Protein AF-H0EZ90-F1 (afdb_monomer_lite)

Radius of gyration: 17.78 Å; chains: 1; bounding box: 48×25×52 Å

Foldseek 3Di:
DDDDDDADAAWDKDADPVFLKIKIKGQDDDPPPPPHGFWIKIWIAGNVRHTPQWIWIDGPQAFIFIGHVNDTDDTPDTDAACDVPCVVVVVHGPVRVVVVDDDDD

Structure (mmCIF, N/CA/C/O backbone):
data_AF-H0EZ90-F1
#
_entry.id   AF-H0EZ90-F1
#
loop_
_atom_site.group_PDB
_atom_site.id
_atom_site.type_symbol
_atom_site.label_atom_id
_atom_site.label_alt_id
_atom_site.label_comp_id
_atom_site.label_asym_id
_atom_site.label_entity_id
_atom_site.label_seq_id
_atom_site.pdbx_PDB_ins_code
_atom_site.Cartn_x
_atom_site.Cartn_y
_atom_site.Cartn_z
_atom_site.occupancy
_atom_site.B_iso_or_equiv
_atom_site.auth_seq_id
_atom_site.auth_comp_id
_atom_site.auth_asym_id
_atom_site.auth_atom_id
_atom_site.pdbx_PDB_model_num
ATOM 1 N N . MET A 1 1 ? 25.915 9.993 -7.543 1.00 64.00 1 MET A N 1
ATOM 2 C CA . MET A 1 1 ? 24.442 10.136 -7.616 1.00 64.00 1 MET A CA 1
ATOM 3 C C . MET A 1 1 ? 23.828 8.811 -7.203 1.00 64.00 1 MET A C 1
ATOM 5 O O . MET A 1 1 ? 24.328 7.795 -7.663 1.00 64.00 1 MET A O 1
ATOM 9 N N . GLY A 1 2 ? 22.842 8.820 -6.302 1.00 85.88 2 GLY A N 1
ATOM 10 C CA . GLY A 1 2 ? 22.162 7.608 -5.824 1.00 85.88 2 GLY A CA 1
ATOM 11 C C . GLY A 1 2 ? 21.016 7.161 -6.737 1.00 85.88 2 GLY A C 1
ATOM 12 O O . GLY A 1 2 ? 20.627 7.890 -7.652 1.00 85.88 2 GLY A O 1
ATOM 13 N N . GLU A 1 3 ? 20.488 5.968 -6.477 1.00 88.44 3 GLU A N 1
ATOM 14 C CA . GLU A 1 3 ? 19.304 5.431 -7.150 1.00 88.44 3 GLU A CA 1
ATOM 15 C C . GLU A 1 3 ? 18.064 6.275 -6.809 1.00 88.44 3 GLU A C 1
ATOM 17 O O . GLU A 1 3 ? 17.824 6.606 -5.647 1.00 88.44 3 GLU A O 1
ATOM 22 N N . LYS A 1 4 ? 17.295 6.671 -7.831 1.00 91.38 4 LYS A N 1
ATOM 23 C CA . LYS A 1 4 ? 16.050 7.427 -7.642 1.00 91.38 4 LYS A CA 1
ATOM 24 C C . LYS A 1 4 ? 14.924 6.462 -7.284 1.00 91.38 4 LYS A C 1
ATOM 26 O O . LYS A 1 4 ? 14.763 5.446 -7.950 1.00 91.38 4 LYS A O 1
ATOM 31 N N . TYR A 1 5 ? 14.105 6.822 -6.304 1.00 92.25 5 TYR A N 1
ATOM 32 C CA . TYR A 1 5 ? 12.916 6.069 -5.915 1.00 92.25 5 TYR A CA 1
ATOM 33 C C . TYR A 1 5 ? 11.769 7.016 -5.552 1.00 92.25 5 TYR A C 1
ATOM 35 O O . TYR A 1 5 ? 11.955 8.230 -5.460 1.00 92.25 5 TYR A O 1
ATOM 43 N N . VAL A 1 6 ? 10.583 6.441 -5.366 1.00 93.94 6 VAL A N 1
ATOM 44 C CA . VAL A 1 6 ? 9.390 7.129 -4.870 1.00 93.94 6 VAL A CA 1
ATOM 45 C C . VAL A 1 6 ? 8.891 6.435 -3.612 1.00 93.94 6 VAL A C 1
ATOM 47 O O . VAL A 1 6 ? 9.022 5.215 -3.484 1.00 93.94 6 VAL A O 1
ATOM 50 N N . GLU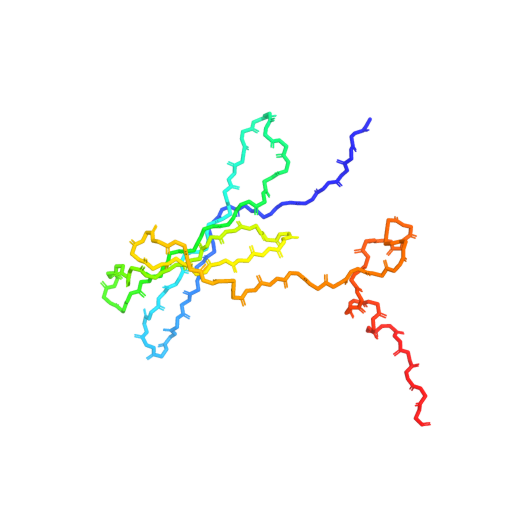 A 1 7 ? 8.309 7.214 -2.710 1.00 94.56 7 GLU A N 1
ATOM 51 C CA . GLU A 1 7 ? 7.575 6.712 -1.556 1.00 94.56 7 GLU A CA 1
ATOM 52 C C . GLU A 1 7 ? 6.369 7.619 -1.261 1.00 94.56 7 GLU A C 1
ATOM 54 O O . GLU A 1 7 ? 6.466 8.841 -1.411 1.00 94.56 7 GLU A O 1
ATOM 59 N N . PRO A 1 8 ? 5.217 7.044 -0.887 1.00 94.88 8 PRO A N 1
ATOM 60 C CA . PRO A 1 8 ? 4.101 7.797 -0.335 1.00 94.88 8 PRO A CA 1
ATOM 61 C C . PRO A 1 8 ? 4.406 8.237 1.104 1.00 94.88 8 PRO A C 1
ATOM 63 O O . PRO A 1 8 ? 5.147 7.573 1.827 1.00 94.88 8 PRO A O 1
ATOM 66 N N . VAL A 1 9 ? 3.804 9.346 1.537 1.00 94.44 9 VAL A N 1
ATOM 67 C CA . VAL A 1 9 ? 3.996 9.896 2.886 1.00 94.44 9 VAL A CA 1
ATOM 68 C C . VAL A 1 9 ? 2.678 10.349 3.503 1.00 94.44 9 VAL A C 1
ATOM 70 O O . VAL A 1 9 ? 1.777 10.814 2.804 1.00 94.44 9 VAL A O 1
ATOM 73 N N . GLY A 1 10 ? 2.603 10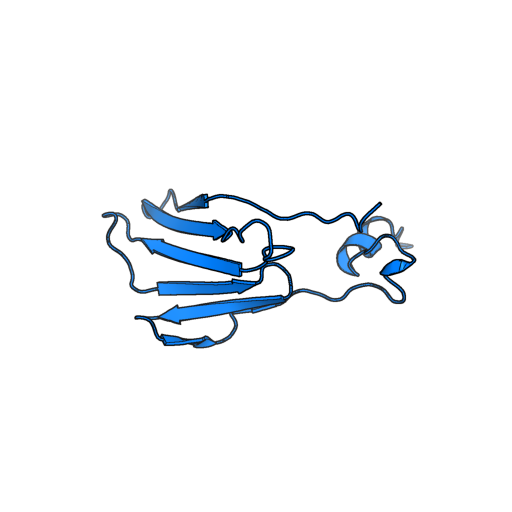.277 4.832 1.00 95.94 10 GLY A N 1
ATOM 74 C CA . GLY A 1 10 ? 1.481 10.801 5.605 1.00 95.94 10 GLY A CA 1
ATOM 75 C C . GLY A 1 10 ? 0.289 9.849 5.650 1.00 95.94 10 GLY A C 1
ATOM 76 O O . GLY A 1 10 ? 0.437 8.634 5.504 1.00 95.94 10 GLY A O 1
ATOM 77 N N . THR A 1 11 ? -0.894 10.419 5.873 1.00 98.12 11 THR A N 1
ATOM 78 C CA . THR A 1 11 ? -2.132 9.664 6.084 1.00 98.12 11 THR A CA 1
ATOM 79 C C . THR A 1 11 ? -3.159 10.013 5.017 1.00 98.12 11 THR A C 1
ATOM 81 O O . THR A 1 11 ? -3.474 11.184 4.804 1.00 98.12 11 THR A O 1
ATOM 84 N N . MET A 1 12 ? -3.719 8.989 4.381 1.00 98.06 12 MET A N 1
ATOM 85 C CA . MET A 1 12 ? -4.871 9.090 3.490 1.00 98.06 12 MET A CA 1
ATOM 86 C C . MET A 1 12 ? -6.118 8.584 4.219 1.00 98.06 12 MET A C 1
ATOM 88 O O . MET A 1 12 ? -6.087 7.522 4.834 1.00 98.06 12 MET A O 1
ATOM 92 N N . VAL A 1 13 ? -7.228 9.319 4.137 1.00 98.19 13 VAL A N 1
ATOM 93 C CA . VAL A 1 13 ? -8.497 8.936 4.775 1.00 98.19 13 VAL A CA 1
ATOM 94 C C . VAL A 1 13 ? -9.506 8.530 3.708 1.00 98.19 13 VAL A C 1
ATOM 96 O O . VAL A 1 13 ? -9.803 9.306 2.803 1.00 98.19 13 VAL A O 1
ATOM 99 N N . ILE A 1 14 ? -10.057 7.326 3.835 1.00 98.31 14 ILE A N 1
ATOM 100 C CA . ILE A 1 14 ? -11.155 6.820 3.007 1.00 98.31 14 ILE A CA 1
ATOM 101 C C . ILE A 1 14 ? -12.432 6.893 3.841 1.00 98.31 14 ILE A C 1
ATOM 103 O O . ILE A 1 14 ? -12.464 6.391 4.962 1.00 98.31 14 ILE A O 1
ATOM 107 N N . THR A 1 15 ? -13.489 7.501 3.303 1.00 98.00 15 THR A N 1
ATOM 108 C CA . THR A 1 15 ? -14.797 7.598 3.971 1.00 98.00 15 THR A CA 1
ATOM 109 C C . THR A 1 15 ? -15.857 6.902 3.131 1.00 98.00 15 THR A C 1
ATOM 111 O O . THR A 1 15 ? -15.946 7.129 1.927 1.00 98.00 15 THR A O 1
ATOM 114 N N . ASN A 1 16 ? -16.677 6.069 3.764 1.00 97.88 16 ASN A N 1
ATOM 115 C CA . ASN A 1 16 ? -17.903 5.556 3.172 1.00 97.88 16 ASN A CA 1
ATOM 116 C C . ASN A 1 16 ? -19.044 6.521 3.512 1.00 97.88 16 ASN A C 1
ATOM 118 O O . ASN A 1 16 ? -19.529 6.533 4.639 1.00 97.88 16 ASN A O 1
ATOM 122 N N . GLU A 1 17 ? -19.484 7.322 2.545 1.00 97.50 17 GLU A N 1
ATOM 123 C CA . GLU A 1 17 ? -20.531 8.331 2.764 1.00 97.50 17 GLU A CA 1
ATOM 124 C C . GLU A 1 17 ? -21.913 7.731 3.053 1.00 97.50 17 GLU A C 1
ATOM 126 O O . GLU A 1 17 ? -22.747 8.379 3.677 1.00 97.50 17 GLU A O 1
ATOM 131 N N . SER A 1 18 ? -22.165 6.487 2.635 1.00 98.19 18 SER A N 1
ATOM 132 C CA . SER A 1 18 ? -23.455 5.825 2.860 1.00 98.19 18 SER A CA 1
ATOM 133 C C . SER A 1 18 ? -23.591 5.262 4.273 1.00 98.19 18 SER A C 1
ATOM 135 O O . SER A 1 18 ? -24.695 5.220 4.808 1.00 98.19 18 SER A O 1
ATOM 137 N N . THR A 1 19 ? -22.490 4.810 4.881 1.00 97.00 19 THR A N 1
ATOM 138 C CA . THR A 1 19 ? -22.507 4.224 6.232 1.00 97.00 19 THR A CA 1
ATOM 139 C C . THR A 1 19 ? -21.909 5.138 7.292 1.00 97.00 19 THR A C 1
ATOM 141 O O . THR A 1 19 ? -22.203 4.956 8.465 1.00 97.00 19 THR A O 1
ATOM 144 N N . GLY A 1 20 ? -21.073 6.105 6.907 1.00 97.06 20 GLY A N 1
ATOM 145 C CA . GLY A 1 20 ? -20.274 6.938 7.808 1.00 97.06 20 GLY A CA 1
ATOM 146 C C . GLY A 1 20 ? -18.962 6.290 8.270 1.00 97.06 20 GLY A C 1
ATOM 147 O O . GLY A 1 20 ? -18.189 6.936 8.976 1.00 97.06 20 GLY A O 1
ATOM 148 N N . GLY A 1 21 ? -18.689 5.039 7.877 1.00 98.06 21 GLY A N 1
ATOM 149 C CA . GLY A 1 21 ? -17.453 4.334 8.226 1.00 98.06 21 GLY A CA 1
ATOM 150 C C . GLY A 1 21 ? -16.211 4.963 7.589 1.00 98.06 21 GLY A C 1
ATOM 151 O O . GLY A 1 21 ? -16.288 5.578 6.521 1.00 98.06 21 GLY A O 1
ATOM 152 N N . LYS A 1 22 ? -15.053 4.805 8.236 1.00 98.31 22 LYS A N 1
ATOM 153 C CA . LYS A 1 22 ? -13.786 5.418 7.805 1.00 98.31 22 LYS A CA 1
ATOM 154 C C . LYS A 1 22 ? -12.630 4.429 7.858 1.00 98.31 22 LYS A C 1
ATOM 156 O O . LYS A 1 22 ? -12.631 3.513 8.675 1.00 98.31 22 LYS A O 1
ATOM 161 N N . ALA A 1 23 ? -11.621 4.651 7.028 1.00 98.50 23 ALA A N 1
ATOM 162 C CA . ALA A 1 23 ? -10.330 3.985 7.115 1.00 98.50 23 ALA A CA 1
ATOM 163 C C . ALA A 1 23 ? -9.207 5.021 7.029 1.00 98.50 23 ALA A C 1
ATOM 165 O O . ALA A 1 23 ? -9.176 5.826 6.097 1.00 98.50 23 ALA A O 1
ATOM 166 N N . ASN A 1 24 ? -8.285 4.986 7.985 1.00 98.50 24 ASN A N 1
ATOM 167 C CA . ASN A 1 24 ? -7.075 5.798 7.973 1.00 98.50 24 ASN A CA 1
ATOM 168 C C . ASN A 1 24 ? -5.925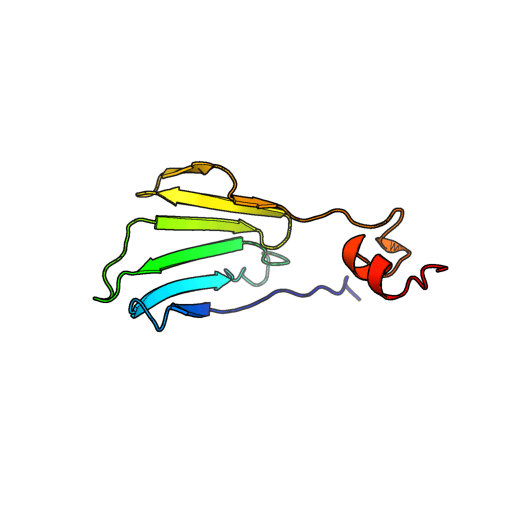 4.928 7.474 1.00 98.50 24 ASN A C 1
ATOM 170 O O . ASN A 1 24 ? -5.549 3.971 8.141 1.00 98.50 24 ASN A O 1
ATOM 174 N N . VAL A 1 25 ? -5.382 5.260 6.307 1.00 98.56 25 VAL A N 1
ATOM 175 C CA . VAL A 1 25 ? -4.240 4.589 5.681 1.00 98.56 25 VAL A CA 1
ATOM 176 C C . VAL A 1 25 ? -2.993 5.410 5.970 1.00 98.56 25 VAL A C 1
ATOM 178 O O . VAL A 1 25 ? -2.835 6.505 5.433 1.00 98.56 25 VAL A O 1
ATOM 181 N N . GLU A 1 26 ? -2.111 4.904 6.821 1.00 98.44 26 GLU A N 1
ATOM 182 C CA . GLU A 1 26 ? -0.854 5.557 7.172 1.00 98.44 26 GLU A CA 1
ATOM 183 C C . GLU A 1 26 ? 0.315 4.908 6.427 1.00 98.44 26 GLU A C 1
ATOM 185 O O . GLU A 1 26 ? 0.593 3.717 6.588 1.00 98.44 26 GLU A O 1
ATOM 190 N N . PHE A 1 27 ? 1.032 5.718 5.649 1.00 97.88 27 PHE A N 1
ATOM 191 C CA . PHE A 1 27 ? 2.316 5.347 5.067 1.00 97.88 27 PHE A CA 1
ATOM 192 C C . PHE A 1 27 ? 3.407 5.717 6.063 1.00 97.88 27 PHE A C 1
ATOM 194 O O . PHE A 1 27 ? 3.689 6.902 6.283 1.00 97.88 27 PHE A O 1
ATOM 201 N N . LYS A 1 28 ? 3.988 4.702 6.711 1.00 95.19 28 LYS A N 1
ATOM 202 C CA . LYS A 1 28 ? 4.997 4.929 7.747 1.00 95.19 28 LYS A CA 1
ATOM 203 C C . LYS A 1 28 ? 6.191 5.636 7.131 1.00 95.19 28 LYS A C 1
ATOM 205 O O . LYS A 1 28 ? 6.569 5.351 6.001 1.00 95.19 28 LYS A O 1
ATOM 210 N N . GLN A 1 29 ? 6.805 6.541 7.878 1.00 89.88 29 GLN A N 1
ATOM 211 C CA . GLN A 1 29 ? 8.049 7.180 7.466 1.00 89.88 29 GLN A CA 1
ATOM 212 C C . GLN A 1 29 ? 9.218 6.514 8.176 1.00 89.88 29 GLN A C 1
ATOM 214 O O . GLN A 1 29 ? 9.133 6.163 9.355 1.00 89.88 29 GLN A O 1
ATOM 219 N N . LYS A 1 30 ? 10.327 6.366 7.459 1.00 85.62 30 LYS A N 1
ATOM 220 C CA . LYS A 1 30 ? 11.595 5.931 8.035 1.00 85.62 30 LYS A CA 1
ATOM 221 C C . LYS A 1 30 ? 12.510 7.141 8.207 1.00 85.62 30 LYS A C 1
ATOM 223 O O . LYS A 1 30 ? 12.448 8.097 7.443 1.00 85.62 30 LYS A O 1
ATOM 228 N N . GLY A 1 31 ? 13.345 7.119 9.247 1.00 80.56 31 GLY A N 1
ATOM 229 C CA . GLY A 1 31 ? 14.311 8.190 9.499 1.00 80.56 31 GLY A CA 1
ATOM 230 C C . GLY A 1 31 ? 15.426 8.240 8.448 1.00 80.56 31 GLY A C 1
ATOM 231 O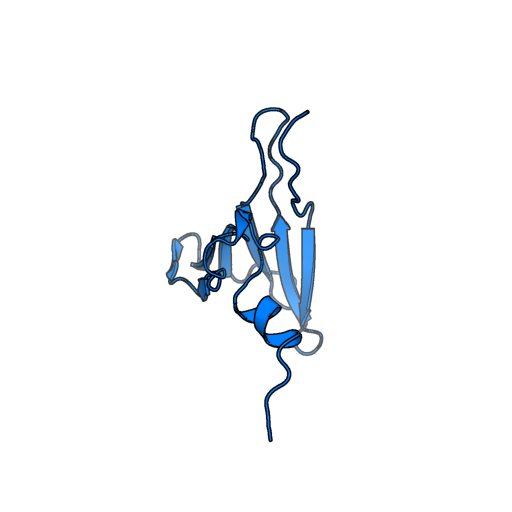 O . GLY A 1 31 ? 15.504 7.393 7.561 1.00 80.56 31 GLY A O 1
ATOM 232 N N . MET A 1 32 ? 16.358 9.183 8.616 1.00 74.81 32 MET A N 1
ATOM 233 C CA . MET A 1 32 ? 17.458 9.495 7.682 1.00 74.81 32 MET A CA 1
ATOM 234 C C . MET A 1 32 ? 18.328 8.294 7.236 1.00 74.81 32 MET A C 1
ATOM 236 O O . MET A 1 32 ? 19.029 8.392 6.233 1.00 74.81 32 MET A O 1
ATOM 240 N N . PHE A 1 33 ? 18.274 7.159 7.942 1.00 77.88 33 PHE A N 1
ATOM 241 C CA . PHE A 1 33 ? 19.049 5.946 7.649 1.00 77.88 33 PHE A CA 1
ATOM 242 C C . PHE A 1 33 ? 18.206 4.728 7.244 1.00 77.88 33 PHE A C 1
ATOM 244 O O . PHE A 1 33 ? 18.762 3.662 6.998 1.00 77.88 33 PHE A O 1
ATOM 251 N N . GLY A 1 34 ? 16.878 4.844 7.192 1.00 79.44 34 GLY A N 1
ATOM 252 C CA . GLY A 1 34 ? 16.002 3.686 6.986 1.00 79.44 34 GLY A CA 1
ATOM 253 C C . GLY A 1 34 ? 15.743 3.308 5.526 1.00 79.44 34 GLY A C 1
ATOM 254 O O . GLY A 1 34 ? 15.012 2.349 5.281 1.00 79.44 34 GLY A O 1
ATOM 255 N N . GLY A 1 35 ? 16.337 4.026 4.567 1.00 87.19 35 GLY A N 1
ATOM 256 C CA . GLY A 1 35 ? 16.075 3.829 3.140 1.00 87.19 35 GLY A CA 1
ATOM 257 C C . GLY A 1 35 ? 14.618 4.126 2.775 1.00 87.19 35 GLY A C 1
ATOM 258 O O . GLY A 1 35 ? 13.941 4.865 3.488 1.00 87.19 35 GLY A O 1
ATOM 259 N N . ARG A 1 36 ? 14.139 3.531 1.674 1.00 90.00 36 ARG A N 1
ATOM 260 C CA . ARG A 1 36 ? 12.745 3.663 1.232 1.00 90.00 36 ARG A CA 1
ATOM 261 C C . ARG A 1 36 ? 11.788 3.096 2.281 1.00 90.00 36 ARG A C 1
ATOM 263 O O . ARG A 1 36 ? 11.967 1.968 2.766 1.00 90.00 36 ARG A O 1
ATOM 270 N N . SER A 1 37 ? 10.746 3.854 2.599 1.00 94.38 37 SER A N 1
ATOM 271 C CA . SER A 1 37 ? 9.656 3.354 3.422 1.00 94.38 37 SER A CA 1
ATOM 272 C C . SER A 1 37 ? 8.578 2.673 2.587 1.00 94.38 37 SER A C 1
ATOM 274 O O . SER A 1 37 ? 8.078 3.207 1.596 1.00 94.38 37 SER A O 1
ATOM 276 N N . GLU A 1 38 ? 8.222 1.460 2.999 1.00 96.94 38 GLU A N 1
ATOM 277 C CA . GLU A 1 38 ? 7.264 0.618 2.283 1.00 96.94 38 GLU A CA 1
ATOM 278 C C . GLU A 1 38 ? 6.059 0.230 3.136 1.00 96.94 38 GLU A C 1
ATOM 280 O O . GLU A 1 38 ? 5.049 -0.217 2.597 1.00 96.94 38 GLU A O 1
ATOM 285 N N . ASP A 1 39 ? 6.153 0.427 4.451 1.00 97.56 39 ASP A N 1
ATOM 286 C CA . ASP A 1 39 ? 5.176 -0.074 5.404 1.00 97.56 39 ASP A CA 1
ATOM 287 C C . ASP A 1 39 ? 3.890 0.756 5.365 1.00 97.56 39 ASP A C 1
ATOM 289 O O . ASP A 1 39 ? 3.908 1.993 5.398 1.00 97.56 39 ASP A O 1
ATOM 293 N N . VAL A 1 40 ? 2.764 0.049 5.339 1.00 98.12 40 VAL A N 1
ATOM 294 C CA . VAL A 1 40 ? 1.418 0.615 5.398 1.00 98.12 40 VAL A CA 1
ATOM 295 C C . VAL A 1 40 ? 0.661 -0.021 6.549 1.00 98.12 40 VAL A C 1
ATOM 297 O O . VAL A 1 40 ? 0.663 -1.245 6.711 1.00 98.12 40 VAL A O 1
ATOM 300 N N . VAL A 1 41 ? -0.017 0.819 7.325 1.00 98.25 41 VAL A N 1
ATOM 301 C CA . VAL A 1 41 ? -0.978 0.396 8.347 1.00 98.25 41 VAL A CA 1
ATOM 302 C C . VAL A 1 41 ? -2.314 1.059 8.049 1.00 98.25 41 VAL A C 1
ATOM 304 O O . VAL A 1 41 ? -2.364 2.242 7.717 1.00 98.25 41 VAL A O 1
ATOM 307 N N . VAL A 1 42 ? -3.394 0.290 8.140 1.00 98.56 42 VAL A N 1
ATOM 308 C CA . VAL A 1 42 ? -4.757 0.785 7.969 1.00 98.56 42 VAL A CA 1
ATOM 309 C C . VAL A 1 42 ? -5.552 0.487 9.221 1.00 98.56 42 VAL A C 1
ATOM 311 O O . VAL A 1 42 ? -5.689 -0.678 9.583 1.00 98.56 42 VAL A O 1
ATOM 314 N N . ASP A 1 43 ? -6.136 1.521 9.812 1.00 98.38 43 ASP A N 1
ATOM 315 C CA . ASP A 1 43 ? -7.099 1.396 10.903 1.00 98.38 43 ASP A CA 1
ATOM 316 C C . ASP A 1 43 ? -8.491 1.749 10.394 1.00 98.38 43 ASP A C 1
ATOM 318 O O . ASP A 1 43 ? -8.662 2.747 9.686 1.00 98.38 43 ASP A O 1
ATOM 322 N N . THR A 1 44 ? -9.496 0.951 10.753 1.00 98.38 44 THR A N 1
ATOM 323 C CA . THR A 1 44 ? -10.882 1.218 10.356 1.00 98.38 44 THR A CA 1
ATOM 324 C C . THR A 1 44 ? -11.757 1.598 11.544 1.00 98.38 44 THR A C 1
ATOM 326 O O . THR A 1 44 ? -11.572 1.131 12.672 1.00 98.38 44 THR A O 1
ATOM 329 N N . PHE A 1 45 ? -12.717 2.478 11.275 1.00 98.50 45 PHE A N 1
ATOM 330 C CA . PHE A 1 45 ? -13.584 3.096 12.266 1.00 98.50 45 PHE A CA 1
ATOM 331 C C . PHE A 1 45 ? -15.046 3.015 11.835 1.00 98.50 45 PHE A C 1
ATOM 333 O O . PHE A 1 45 ? -15.377 3.176 10.653 1.00 98.50 45 PHE A O 1
ATOM 340 N N . GLY A 1 46 ? -15.918 2.782 12.811 1.00 98.06 46 GLY A N 1
ATOM 341 C CA . GLY A 1 46 ? -17.360 2.841 12.649 1.00 98.06 46 GLY A CA 1
ATOM 342 C C . GLY A 1 46 ? -17.876 4.274 12.461 1.00 98.06 46 GLY A C 1
ATOM 343 O O . GLY A 1 46 ? -17.115 5.242 12.565 1.00 98.06 46 GLY A O 1
ATOM 344 N N . PRO A 1 47 ? -19.183 4.436 12.198 1.00 97.19 47 PRO A N 1
ATOM 345 C CA . PRO A 1 47 ? -19.803 5.744 11.955 1.00 97.19 47 PRO A CA 1
ATOM 346 C C . PRO A 1 47 ? -19.745 6.687 13.164 1.00 97.19 47 PRO A C 1
ATOM 348 O O . PRO A 1 47 ? -19.770 7.906 13.013 1.00 97.19 47 PRO A O 1
ATOM 351 N N . ASP A 1 48 ? -19.647 6.120 14.365 1.00 96.50 48 ASP A N 1
ATOM 352 C CA . ASP A 1 48 ? -19.476 6.820 15.640 1.00 96.50 48 ASP A CA 1
ATOM 353 C C . ASP A 1 48 ? -18.012 7.201 15.933 1.00 96.50 48 ASP A C 1
ATOM 355 O O . ASP A 1 48 ? -17.721 7.819 16.955 1.00 96.50 48 ASP A O 1
ATOM 359 N N . GLY A 1 49 ? -17.084 6.845 15.039 1.00 95.69 49 GLY A N 1
ATOM 360 C CA . GLY A 1 49 ? -15.649 7.057 15.208 1.00 95.69 49 GLY A CA 1
ATOM 361 C C . GLY A 1 49 ? -14.961 6.024 16.102 1.00 95.69 49 GLY A C 1
ATOM 362 O O . GLY A 1 49 ? -13.762 6.158 16.347 1.00 95.69 49 GLY A O 1
ATOM 363 N N . SER A 1 50 ? -15.669 4.996 16.579 1.00 97.56 50 SER A N 1
ATOM 364 C CA . SER A 1 50 ? -15.060 3.901 17.337 1.00 97.56 50 SER A CA 1
ATOM 365 C C . SER A 1 50 ? -14.207 3.014 16.430 1.00 97.56 50 SER A C 1
ATOM 367 O O . SER A 1 50 ? -14.519 2.828 15.254 1.00 97.56 50 SER A O 1
ATOM 369 N N . SER A 1 51 ? -13.108 2.464 16.955 1.00 97.12 51 SER A N 1
ATOM 370 C CA . SER A 1 51 ? -12.335 1.459 16.216 1.00 97.12 51 SER A CA 1
ATOM 371 C C . SER A 1 51 ? -13.177 0.200 16.031 1.00 97.12 51 SER A C 1
ATOM 373 O O . SER A 1 51 ? -13.805 -0.277 16.974 1.00 97.12 51 SER A O 1
ATOM 375 N N . THR A 1 52 ? -13.153 -0.370 14.831 1.00 97.56 52 THR A N 1
ATOM 376 C CA . THR A 1 52 ? -13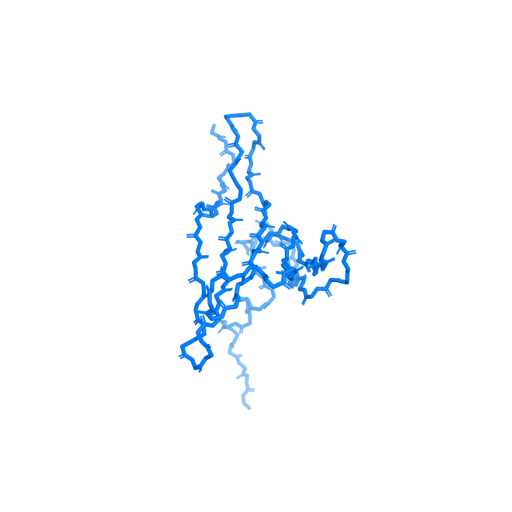.842 -1.639 14.548 1.00 97.56 52 THR A CA 1
ATOM 377 C C . THR A 1 52 ? -13.050 -2.861 15.027 1.00 97.56 52 THR A C 1
ATOM 379 O O . THR A 1 52 ? -13.558 -3.978 14.968 1.00 97.56 52 THR A O 1
ATOM 382 N N . GLY A 1 53 ? -11.786 -2.678 15.431 1.00 96.69 53 GLY A N 1
ATOM 383 C CA . GLY A 1 53 ? -10.835 -3.772 15.643 1.00 96.69 53 GLY A CA 1
ATOM 384 C C . GLY A 1 53 ? -10.317 -4.413 14.349 1.00 96.69 53 GLY A C 1
ATOM 385 O O . GLY A 1 53 ? -9.475 -5.307 14.427 1.00 96.69 53 GLY A O 1
ATOM 386 N N . LEU A 1 54 ? -10.772 -3.959 13.175 1.00 97.44 54 LEU A N 1
ATOM 387 C CA . LEU A 1 54 ? -10.306 -4.406 11.865 1.00 97.44 54 LEU A CA 1
ATOM 388 C C . LEU A 1 54 ? -9.340 -3.391 11.250 1.00 97.44 54 LEU A C 1
ATOM 390 O O . LEU A 1 54 ? -9.551 -2.175 11.305 1.00 97.44 54 LEU A O 1
ATOM 394 N N . GLY A 1 55 ? -8.309 -3.904 10.596 1.00 98.19 55 GLY A N 1
ATOM 395 C CA . GLY A 1 55 ? -7.300 -3.105 9.920 1.00 98.19 55 GLY A CA 1
ATOM 396 C C . GLY A 1 55 ? -6.526 -3.904 8.885 1.00 98.19 55 GLY A C 1
ATOM 397 O O . GLY A 1 55 ? -6.816 -5.077 8.648 1.00 98.19 55 GLY A O 1
ATOM 398 N N . LEU A 1 56 ? -5.529 -3.270 8.274 1.00 98.62 56 LEU A N 1
ATOM 399 C CA . LEU A 1 56 ? -4.588 -3.912 7.357 1.00 98.62 56 LEU A CA 1
ATOM 400 C C . LEU A 1 56 ? -3.151 -3.575 7.753 1.00 98.62 56 LEU A C 1
ATOM 402 O O . LEU A 1 56 ? -2.874 -2.469 8.210 1.00 98.62 56 LEU A O 1
ATOM 406 N N . VAL A 1 57 ? -2.230 -4.505 7.520 1.00 98.56 57 VAL A N 1
ATOM 407 C CA . VAL A 1 57 ? -0.783 -4.271 7.642 1.00 98.56 57 VAL A CA 1
ATOM 408 C C . VAL A 1 57 ? -0.039 -4.910 6.479 1.00 98.56 57 VAL A C 1
ATOM 410 O O . VAL A 1 57 ? -0.453 -5.953 5.969 1.00 98.56 57 VAL A O 1
ATOM 413 N N . GLY A 1 58 ? 1.079 -4.319 6.077 1.00 98.19 58 GLY A N 1
ATOM 414 C CA . GLY A 1 58 ? 1.966 -4.897 5.071 1.00 98.19 58 GLY A CA 1
ATOM 415 C C . GLY A 1 58 ? 2.805 -3.836 4.380 1.00 98.19 58 GLY A C 1
ATOM 416 O O . GLY A 1 58 ? 3.080 -2.792 4.971 1.00 98.19 58 GLY A O 1
ATOM 417 N N . THR A 1 59 ? 3.187 -4.092 3.128 1.00 98.19 59 THR A N 1
ATOM 418 C CA . THR A 1 59 ? 3.911 -3.113 2.313 1.00 98.19 59 THR A CA 1
ATOM 419 C C . THR A 1 59 ? 3.189 -2.818 1.006 1.00 98.19 59 THR A C 1
ATOM 421 O O . THR A 1 59 ? 2.703 -3.728 0.331 1.00 98.19 59 THR A O 1
ATOM 424 N N . TRP A 1 60 ? 3.158 -1.545 0.598 1.00 97.38 60 TRP A N 1
ATOM 425 C CA . TRP A 1 60 ? 2.507 -1.126 -0.658 1.00 97.38 60 TRP A CA 1
ATOM 426 C C . TRP A 1 60 ? 3.215 -1.646 -1.919 1.00 97.38 60 TRP A C 1
ATOM 428 O O . TRP A 1 60 ? 2.687 -1.549 -3.023 1.00 97.38 60 TRP A O 1
ATOM 438 N N . THR A 1 61 ? 4.413 -2.196 -1.757 1.00 97.44 61 THR A N 1
ATOM 439 C CA . THR A 1 61 ? 5.257 -2.794 -2.796 1.00 97.44 61 THR A CA 1
ATOM 440 C C . THR A 1 61 ? 5.117 -4.312 -2.895 1.00 97.44 61 THR A C 1
ATOM 442 O O . THR A 1 61 ? 5.678 -4.888 -3.825 1.00 97.44 61 THR A O 1
ATOM 445 N N . THR A 1 62 ? 4.422 -4.976 -1.958 1.00 98.25 62 THR A N 1
ATOM 446 C CA . THR A 1 62 ? 4.305 -6.445 -1.949 1.00 98.25 62 THR A CA 1
ATOM 447 C C . THR A 1 62 ? 2.889 -6.935 -1.665 1.00 98.25 62 THR A C 1
ATOM 449 O O . THR A 1 62 ? 2.280 -7.549 -2.532 1.00 98.25 62 THR A O 1
ATOM 452 N N . SER A 1 63 ? 2.354 -6.698 -0.467 1.00 98.56 63 SER A N 1
ATOM 453 C CA . SER A 1 63 ? 1.115 -7.319 0.001 1.00 98.56 63 SER A CA 1
ATOM 454 C C . SER A 1 63 ? 0.523 -6.611 1.214 1.00 98.56 63 SER A C 1
ATOM 456 O O . SER A 1 63 ? 1.234 -5.948 1.971 1.00 98.56 63 SER A O 1
ATOM 458 N N . LEU A 1 64 ? -0.779 -6.804 1.424 1.00 98.69 64 LEU A N 1
ATOM 459 C CA . LEU A 1 64 ? -1.517 -6.369 2.606 1.00 98.69 64 LEU A CA 1
ATOM 460 C C . LEU A 1 64 ? -2.261 -7.558 3.209 1.00 98.69 64 LEU A C 1
ATOM 462 O O . LEU A 1 64 ? -2.897 -8.347 2.505 1.00 98.69 64 LEU A O 1
ATOM 466 N N . LYS A 1 65 ? -2.219 -7.655 4.535 1.00 98.69 65 LYS A N 1
ATOM 467 C CA . LYS A 1 65 ? -2.898 -8.683 5.325 1.00 98.69 65 LYS A CA 1
ATOM 468 C C . LYS A 1 65 ? -3.909 -8.047 6.253 1.00 98.69 65 LYS A C 1
ATOM 470 O O . LYS A 1 65 ? -3.666 -6.963 6.780 1.00 98.69 65 LYS A O 1
ATOM 475 N N . VAL A 1 66 ? -5.017 -8.743 6.475 1.00 98.44 66 VAL A N 1
ATOM 476 C CA . VAL A 1 66 ? -6.031 -8.326 7.445 1.00 98.44 66 VAL A CA 1
ATOM 477 C C . VAL A 1 66 ? -5.457 -8.422 8.852 1.00 98.44 66 VAL A C 1
ATOM 479 O O . VAL A 1 66 ? -4.736 -9.364 9.177 1.00 98.44 66 VAL A O 1
ATOM 482 N N . VAL A 1 67 ? -5.789 -7.456 9.697 1.00 98.25 67 VAL A N 1
ATOM 483 C CA . VAL A 1 67 ? -5.587 -7.518 11.142 1.00 98.25 67 VAL A CA 1
ATOM 484 C C . VAL A 1 67 ? -6.945 -7.441 11.807 1.00 98.25 67 VAL A C 1
ATOM 486 O O . VAL A 1 67 ? -7.726 -6.541 11.518 1.00 98.25 67 VAL A O 1
ATOM 489 N N . GLU A 1 68 ? -7.211 -8.376 12.708 1.00 97.38 68 GLU A N 1
ATOM 490 C CA . GLU A 1 68 ? -8.425 -8.401 13.513 1.00 97.38 68 GLU A CA 1
ATOM 491 C C . GLU A 1 68 ? -8.041 -8.524 14.985 1.00 97.38 68 GLU A C 1
ATOM 493 O O . GLU A 1 68 ? -7.385 -9.483 15.399 1.00 97.38 68 GLU A O 1
ATOM 498 N N . ASN A 1 69 ? -8.410 -7.523 15.784 1.00 94.06 69 ASN A N 1
ATOM 499 C CA . ASN A 1 69 ? -8.119 -7.445 17.216 1.00 94.06 69 ASN A CA 1
ATOM 500 C C . ASN A 1 69 ? -6.630 -7.690 17.534 1.00 94.06 69 ASN A C 1
ATOM 502 O O . ASN A 1 69 ? -6.276 -8.441 18.445 1.00 94.06 69 ASN A O 1
ATOM 506 N N . GLY A 1 70 ? -5.751 -7.085 16.727 1.00 91.75 70 GLY A N 1
ATOM 507 C CA . GLY A 1 70 ? -4.294 -7.191 16.849 1.00 91.75 70 GLY A CA 1
ATOM 508 C C . GLY A 1 70 ? -3.683 -8.488 16.307 1.00 91.75 70 GLY A C 1
ATOM 509 O O . GLY A 1 70 ? -2.465 -8.646 16.358 1.00 91.75 70 GLY A O 1
ATOM 510 N N . LYS A 1 71 ? -4.484 -9.415 15.769 1.00 96.38 71 LYS A N 1
ATOM 511 C CA . LYS A 1 71 ? -3.993 -10.656 15.157 1.00 96.38 71 LYS A CA 1
ATOM 512 C C . LYS A 1 71 ? -3.956 -10.518 13.643 1.00 96.38 71 LYS A C 1
ATOM 514 O O . LYS A 1 71 ? -4.974 -10.229 13.021 1.00 96.38 71 LYS A O 1
ATOM 519 N N . THR A 1 72 ? -2.793 -10.757 13.047 1.00 96.56 72 THR A N 1
ATOM 520 C CA . THR A 1 72 ? -2.651 -10.801 11.588 1.00 96.56 72 THR A CA 1
ATOM 521 C C . THR A 1 72 ? -3.289 -12.074 11.037 1.00 96.56 72 THR A C 1
ATOM 523 O O . THR A 1 72 ? -2.912 -13.182 11.417 1.00 96.56 72 THR A O 1
ATOM 526 N N . GLY A 1 73 ? -4.262 -11.897 10.152 1.00 95.44 73 GLY A N 1
ATOM 527 C CA . GLY A 1 73 ? -4.955 -12.944 9.418 1.00 95.44 73 GLY A CA 1
ATOM 528 C C . GLY A 1 73 ? -4.420 -13.118 7.995 1.00 95.44 73 GLY A C 1
ATOM 529 O O . GLY A 1 73 ? -3.225 -12.968 7.726 1.00 95.44 73 GLY A O 1
ATOM 530 N N . GLY A 1 74 ? -5.328 -13.476 7.086 1.00 96.69 74 GLY A N 1
ATOM 531 C CA . GLY A 1 74 ? -5.014 -13.754 5.687 1.00 96.69 74 GLY A CA 1
ATOM 532 C C . GLY A 1 74 ? -4.582 -12.523 4.890 1.00 96.69 74 GLY A C 1
ATOM 533 O O . GLY A 1 74 ? -4.903 -11.382 5.228 1.00 96.69 74 GLY A O 1
ATOM 534 N N . GLU A 1 75 ? -3.857 -12.780 3.804 1.00 98.25 75 GLU A N 1
ATOM 535 C CA . GLU A 1 75 ? -3.577 -11.783 2.772 1.00 98.25 75 GLU A CA 1
ATOM 536 C C . GLU A 1 75 ? -4.874 -11.413 2.042 1.00 98.25 75 GLU A C 1
ATOM 538 O O . GLU A 1 75 ? -5.668 -12.288 1.697 1.00 98.25 75 GLU A O 1
ATOM 543 N N . ILE A 1 76 ? -5.096 -10.114 1.836 1.00 98.12 76 ILE A N 1
ATOM 544 C CA . ILE A 1 76 ? -6.247 -9.585 1.088 1.00 98.12 76 ILE A CA 1
ATOM 545 C C . ILE A 1 76 ? -5.828 -8.958 -0.245 1.00 98.12 76 ILE A C 1
ATOM 547 O O . ILE A 1 76 ? -6.652 -8.798 -1.142 1.00 98.12 76 ILE A O 1
ATOM 551 N N . TRP A 1 77 ? -4.550 -8.599 -0.382 1.00 98.56 77 TRP A N 1
ATOM 552 C CA . TRP A 1 77 ? -4.001 -8.001 -1.591 1.00 98.56 77 TRP A CA 1
ATOM 553 C C . TRP A 1 77 ? -2.518 -8.345 -1.746 1.00 98.56 77 TRP A C 1
ATOM 555 O O . TRP A 1 77 ? -1.783 -8.370 -0.758 1.00 98.56 77 TRP A O 1
ATOM 565 N N . HIS A 1 78 ? -2.092 -8.542 -2.993 1.00 98.50 78 HIS A N 1
ATOM 566 C CA . HIS A 1 78 ? -0.708 -8.763 -3.405 1.00 98.50 78 HIS A CA 1
ATOM 567 C C . HIS A 1 78 ? -0.441 -8.021 -4.722 1.00 98.50 78 HIS A C 1
ATOM 569 O O . HIS A 1 78 ? -1.357 -7.844 -5.533 1.00 98.50 78 HIS A O 1
ATOM 575 N N . VAL A 1 79 ? 0.799 -7.588 -4.952 1.00 98.06 79 VAL A N 1
ATOM 576 C CA . VAL A 1 79 ? 1.198 -6.932 -6.206 1.00 98.06 79 VAL A CA 1
ATOM 577 C C . VAL A 1 79 ? 1.093 -7.871 -7.408 1.00 98.06 79 VAL A C 1
ATOM 579 O O . VAL A 1 79 ? 1.343 -9.067 -7.322 1.00 98.06 79 VAL A O 1
ATOM 582 N N . GLY A 1 80 ? 0.743 -7.314 -8.565 1.00 97.50 80 GLY A N 1
ATOM 583 C CA . GLY A 1 80 ? 0.791 -8.047 -9.828 1.00 97.50 80 GLY A CA 1
ATOM 584 C C . GLY A 1 80 ? 2.212 -8.185 -10.381 1.00 97.50 80 GLY A C 1
ATOM 585 O O . GLY A 1 80 ? 3.170 -7.603 -9.873 1.00 97.50 80 GLY A O 1
ATOM 586 N N . GLU A 1 81 ? 2.331 -8.924 -11.478 1.00 97.75 81 GLU A N 1
ATOM 587 C CA . GLU A 1 81 ? 3.614 -9.177 -12.128 1.00 97.75 81 GLU A CA 1
ATOM 588 C C . GLU A 1 81 ? 4.186 -7.945 -12.850 1.00 97.75 81 GLU A C 1
ATOM 590 O O . GLU A 1 81 ? 3.469 -7.093 -13.397 1.00 97.75 81 GLU A O 1
ATOM 595 N N . LEU A 1 82 ? 5.516 -7.901 -12.914 1.00 97.50 82 LEU A N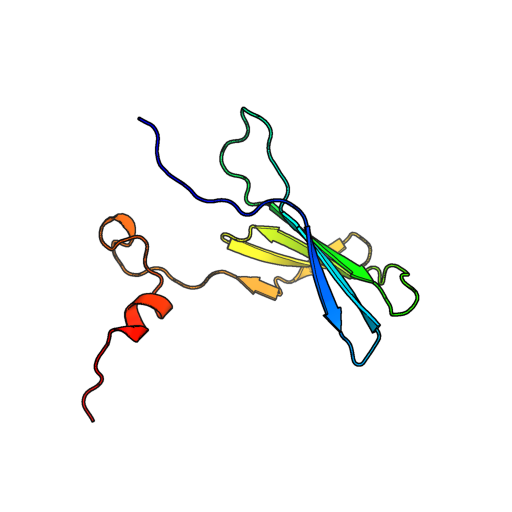 1
ATOM 596 C CA . LEU A 1 82 ? 6.259 -7.031 -13.820 1.00 97.50 82 LEU A CA 1
ATOM 597 C C . LEU A 1 82 ? 6.525 -7.747 -15.145 1.00 97.50 82 LEU A C 1
ATOM 599 O O . LEU A 1 82 ? 6.529 -8.973 -15.210 1.00 97.50 82 LEU A O 1
ATOM 603 N N . VAL A 1 83 ? 6.768 -6.985 -16.209 1.00 96.56 83 VAL A N 1
ATOM 604 C CA . VAL A 1 83 ? 7.215 -7.576 -17.479 1.00 96.56 83 VAL A CA 1
ATOM 605 C C . VAL A 1 83 ? 8.624 -8.163 -17.355 1.00 96.56 83 VAL A C 1
ATOM 607 O O . VAL A 1 83 ? 9.441 -7.684 -16.565 1.00 96.56 83 VAL A O 1
ATOM 610 N N . ASP A 1 84 ? 8.955 -9.130 -18.210 1.00 96.25 84 ASP A N 1
ATOM 611 C CA . ASP A 1 84 ? 10.328 -9.629 -18.320 1.00 96.25 84 ASP A CA 1
ATOM 612 C C . ASP A 1 84 ? 11.321 -8.487 -18.556 1.00 96.25 84 ASP A C 1
ATOM 614 O O . ASP A 1 84 ? 11.097 -7.597 -19.387 1.00 96.25 84 ASP A O 1
ATOM 618 N N . ASN A 1 85 ? 12.450 -8.538 -17.846 1.00 95.38 85 ASN A N 1
ATOM 619 C CA . ASN A 1 85 ? 13.486 -7.504 -17.871 1.00 95.38 85 ASN A CA 1
ATOM 620 C C . ASN A 1 85 ? 12.946 -6.100 -17.534 1.00 95.38 85 ASN A C 1
ATOM 622 O O . ASN A 1 85 ? 13.375 -5.112 -18.133 1.00 95.38 85 ASN A O 1
ATOM 626 N N . ALA A 1 86 ? 12.024 -5.991 -16.567 1.00 95.69 86 ALA A N 1
ATOM 627 C CA . ALA A 1 86 ? 11.387 -4.734 -16.160 1.00 95.69 86 ALA A CA 1
ATOM 628 C C . ALA A 1 86 ? 12.371 -3.571 -15.949 1.00 95.69 86 ALA A C 1
ATOM 630 O O . ALA A 1 86 ? 12.099 -2.460 -16.392 1.00 95.69 86 ALA A O 1
ATOM 631 N N . ALA A 1 87 ? 13.548 -3.816 -15.361 1.00 94.62 87 ALA A N 1
ATOM 632 C CA . ALA A 1 87 ? 14.578 -2.789 -15.165 1.00 94.62 87 ALA A CA 1
ATOM 633 C C . ALA A 1 87 ? 15.052 -2.132 -16.481 1.00 94.62 87 ALA A C 1
ATOM 635 O O . ALA A 1 87 ? 15.378 -0.949 -16.502 1.00 94.62 87 ALA A O 1
ATOM 636 N N . GLN A 1 88 ? 15.044 -2.873 -17.593 1.00 96.25 88 GLN A N 1
ATOM 637 C CA . GLN A 1 88 ? 15.356 -2.370 -18.940 1.00 96.25 88 GLN A CA 1
ATOM 638 C C . GLN A 1 88 ? 14.114 -1.854 -19.684 1.00 96.25 88 GLN A C 1
ATOM 640 O O . GLN A 1 88 ? 14.224 -1.295 -20.772 1.00 96.25 88 GLN A O 1
ATOM 645 N N . ARG A 1 89 ? 12.924 -2.050 -19.110 1.00 94.12 89 ARG A N 1
ATOM 646 C CA . ARG A 1 89 ? 11.618 -1.696 -19.679 1.00 94.12 89 ARG A CA 1
ATOM 647 C C . ARG A 1 89 ? 10.848 -0.770 -18.743 1.00 94.12 89 ARG A C 1
ATOM 649 O O . ARG A 1 89 ? 9.659 -0.963 -18.509 1.00 94.12 89 ARG A O 1
ATOM 656 N N . TYR A 1 90 ? 11.549 0.228 -18.206 1.00 93.94 90 TYR A N 1
ATOM 657 C CA . TYR A 1 90 ? 10.985 1.321 -17.404 1.00 93.94 90 TYR A CA 1
ATOM 658 C C . TYR A 1 90 ? 10.261 0.896 -16.112 1.00 93.94 90 TYR A C 1
ATOM 660 O O . TYR A 1 90 ? 9.480 1.670 -15.570 1.00 93.94 90 TYR A O 1
ATOM 668 N N . GLY A 1 91 ? 10.498 -0.318 -15.609 1.00 95.06 91 GLY A N 1
ATOM 669 C CA . GLY A 1 91 ? 9.826 -0.844 -14.419 1.00 95.06 91 GLY A CA 1
ATOM 670 C C . GLY A 1 91 ? 8.336 -1.137 -14.626 1.00 95.06 91 GLY A C 1
ATOM 671 O O . GLY A 1 91 ? 7.572 -1.084 -13.667 1.00 95.06 91 GLY A O 1
ATOM 672 N N . LEU A 1 92 ? 7.900 -1.400 -15.864 1.00 96.56 92 LEU A N 1
ATOM 673 C CA . LEU A 1 92 ? 6.481 -1.582 -16.178 1.00 96.56 92 LEU A CA 1
ATOM 674 C C . LEU A 1 92 ? 5.889 -2.860 -15.567 1.00 96.56 92 LEU A C 1
ATOM 676 O O . LEU A 1 92 ? 6.469 -3.946 -15.645 1.00 96.56 92 LEU A O 1
ATOM 680 N N . THR A 1 93 ? 4.667 -2.733 -15.049 1.00 97.12 93 THR A N 1
ATOM 681 C CA . THR A 1 93 ? 3.801 -3.876 -14.742 1.00 97.12 93 THR A CA 1
ATOM 682 C C . THR A 1 93 ? 3.265 -4.498 -16.034 1.00 97.12 93 THR A C 1
ATOM 684 O O . THR A 1 93 ? 3.148 -3.819 -17.062 1.00 97.12 93 THR A O 1
ATOM 687 N N . THR A 1 94 ? 2.892 -5.780 -16.000 1.00 95.94 94 THR A N 1
ATOM 688 C CA . THR A 1 94 ? 2.222 -6.442 -17.139 1.00 95.94 94 THR A CA 1
ATOM 689 C C . THR A 1 94 ? 0.924 -5.725 -17.519 1.00 95.94 94 THR A C 1
ATOM 691 O O . THR A 1 94 ? 0.631 -5.535 -18.701 1.00 95.94 94 THR A O 1
ATOM 694 N N . PHE A 1 95 ? 0.199 -5.225 -16.515 1.00 94.94 95 PHE A N 1
ATOM 695 C CA . PHE A 1 95 ? -0.981 -4.383 -16.684 1.00 94.94 95 PHE A CA 1
ATOM 696 C C . PHE A 1 95 ? -0.668 -3.083 -17.438 1.00 94.94 95 PHE A C 1
ATOM 698 O O . PHE A 1 95 ? -1.309 -2.794 -18.447 1.00 94.94 95 PHE A O 1
ATOM 705 N N . ALA A 1 96 ? 0.352 -2.327 -17.017 1.00 94.25 96 ALA A N 1
ATOM 706 C CA . ALA A 1 96 ? 0.726 -1.069 -17.664 1.00 94.25 96 ALA A CA 1
ATOM 707 C C . ALA A 1 96 ? 1.150 -1.277 -19.128 1.00 94.25 96 ALA A C 1
ATOM 709 O O . ALA A 1 96 ? 0.738 -0.525 -20.012 1.00 94.25 96 ALA A O 1
ATOM 710 N N . ALA A 1 97 ? 1.915 -2.338 -19.402 1.00 92.44 97 ALA A N 1
ATOM 711 C CA . ALA A 1 97 ? 2.337 -2.695 -20.755 1.00 92.44 97 ALA A CA 1
ATOM 712 C C . ALA A 1 97 ? 1.158 -3.063 -21.677 1.00 92.44 97 ALA A C 1
ATOM 714 O O . ALA A 1 97 ? 1.251 -2.893 -22.894 1.00 92.44 97 ALA A O 1
ATOM 715 N N . SER A 1 98 ? 0.039 -3.533 -21.116 1.00 89.31 98 SER A N 1
ATOM 716 C CA . SER A 1 98 ? -1.139 -3.917 -21.899 1.00 89.31 98 SER A CA 1
ATOM 717 C C . SER A 1 98 ? -1.887 -2.728 -22.519 1.00 89.31 98 SER A C 1
ATOM 719 O O . SER A 1 98 ? -2.471 -2.886 -23.587 1.00 89.31 98 SER A O 1
ATOM 721 N N . TYR A 1 99 ? -1.817 -1.528 -21.928 1.00 85.06 99 TYR A N 1
ATOM 722 C CA . TYR A 1 99 ? -2.558 -0.351 -22.409 1.00 85.06 99 TYR A CA 1
ATOM 723 C C . TYR A 1 99 ? -2.122 0.159 -23.780 1.00 85.06 99 TYR A C 1
ATOM 725 O O . TYR A 1 99 ? -2.926 0.720 -24.519 1.00 85.06 99 TYR A O 1
ATOM 733 N N . VAL A 1 100 ? -0.846 -0.010 -24.117 1.00 75.56 100 VAL A N 1
ATOM 734 C CA . VAL A 1 100 ? -0.280 0.474 -25.386 1.00 75.56 100 VAL A CA 1
ATOM 735 C C . VAL A 1 100 ? -0.439 -0.579 -26.490 1.00 75.56 100 VAL A C 1
ATOM 737 O O . VAL A 1 100 ? -0.121 -0.339 -27.656 1.00 75.56 100 VAL A O 1
ATOM 740 N N . ARG A 1 101 ? -0.954 -1.767 -26.151 1.00 72.94 101 ARG A N 1
ATOM 741 C CA . ARG A 1 101 ? -1.170 -2.834 -27.118 1.00 72.94 101 ARG A CA 1
ATOM 742 C C . ARG A 1 101 ? -2.373 -2.500 -27.995 1.00 72.94 101 ARG A C 1
ATOM 744 O O . ARG A 1 101 ? -3.509 -2.487 -27.538 1.00 72.94 101 ARG A O 1
ATOM 751 N N . ILE A 1 102 ? -2.125 -2.337 -29.289 1.00 69.38 102 ILE A N 1
ATOM 752 C CA . ILE A 1 102 ? -3.185 -2.377 -30.295 1.00 69.38 102 ILE A CA 1
ATOM 753 C C . ILE A 1 102 ? -3.528 -3.853 -30.523 1.00 69.38 102 ILE A C 1
ATOM 755 O O . ILE A 1 102 ? -2.715 -4.619 -31.043 1.00 69.38 102 ILE A O 1
ATOM 759 N N . SER A 1 103 ? -4.710 -4.280 -30.090 1.00 65.94 103 SER A N 1
ATOM 760 C CA . SER A 1 103 ? -5.262 -5.596 -30.412 1.00 65.94 103 SER A CA 1
ATOM 761 C C . SER A 1 103 ? -5.871 -5.566 -31.817 1.00 65.94 103 SER A C 1
ATOM 763 O O . SER A 1 103 ? -6.700 -4.711 -32.123 1.00 65.94 103 SER A O 1
ATOM 765 N N . ALA A 1 104 ? -5.453 -6.491 -32.686 1.00 61.88 104 ALA A N 1
ATOM 766 C CA . ALA A 1 104 ? -6.118 -6.702 -33.969 1.00 61.88 104 ALA A CA 1
ATOM 767 C C . ALA A 1 104 ? -7.552 -7.204 -33.717 1.00 61.88 104 ALA A C 1
ATOM 769 O O . ALA A 1 104 ? -7.744 -8.095 -32.886 1.00 61.88 104 ALA A O 1
ATOM 770 N N . ARG A 1 105 ? -8.531 -6.584 -34.386 1.00 51.19 105 ARG A N 1
ATOM 771 C CA . ARG A 1 105 ? -9.920 -7.056 -34.438 1.00 51.19 105 ARG A CA 1
ATOM 772 C C . ARG A 1 105 ? -10.059 -8.203 -35.426 1.00 51.19 105 ARG A C 1
ATOM 774 O O . ARG A 1 105 ? -9.361 -8.144 -36.462 1.00 51.19 105 ARG A O 1
#

InterPro domains:
  IPR000648 Oxysterol-binding protein [PF01237] (1-99)
  IPR037239 Oxysterol-binding protein superfamily [SSF144000] (1-94)

Organism: Glarea lozoyensis (strain ATCC 74030 / MF5533) (NCBI:txid1104152)

Sequence (105 aa):
MGEKYVEPVGTMVITNESTGGKANVEFKQKGMFGGRSEDVVVDTFGPDGSSTGLGLVGTWTTSLKVVENGKTGGEIWHVGELVDNAAQRYGLTTFAASYVRISAR

Secondary structure (DSSP, 8-state):
-PPP-----EEEEEE-TTT--EEEEEEPPP-TTS-S--EEEEEEE-TTS-EEEEEEEEETTTEEEEEETTEEEEEEEE--PBPTTGGGTTT-BHHHHHTT-----

pLDDT: mean 93.39, std 8.86, range [51.19, 98.69]